Protein AF-A0A0H5QM61-F1 (afdb_monomer_lite)

pLDDT: mean 94.32, std 7.63, range [42.56, 98.75]

Sequence (145 aa):
MMSEKIDDTLKEKHGKEASVLNIGPAGEKKVLLAAIMNDKDRAAGRSGVGAVMGSKKLKAIVVKASRKKLDIIHDEEALKAANKRSMEILKANPVTGSGLRDLGTAVLVNIVNNIGCFPTNNWQGAYYPQGDDISGESQDLYASG

Radius of gyration: 20.35 Å; chains: 1; bounding box: 42×39×53 Å

Structure (mmCIF, N/CA/C/O backbone):
data_AF-A0A0H5QM61-F1
#
_entry.id   AF-A0A0H5QM61-F1
#
loop_
_atom_site.group_PDB
_atom_site.id
_atom_site.type_symbol
_atom_site.label_atom_id
_atom_site.label_alt_id
_atom_site.label_comp_id
_atom_site.label_asym_id
_atom_site.label_entity_id
_atom_site.label_seq_id
_atom_site.pdbx_PD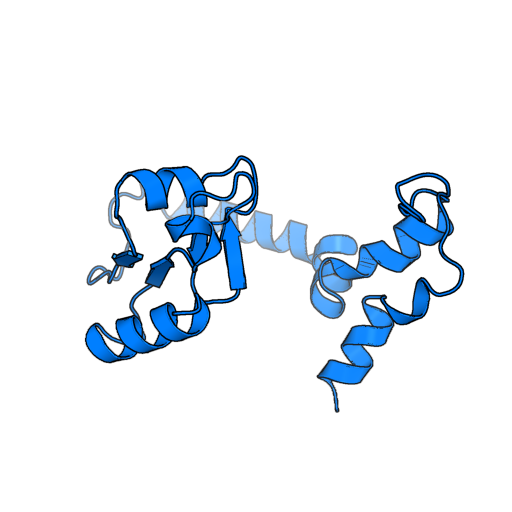B_ins_code
_atom_site.Cartn_x
_atom_site.Cartn_y
_atom_site.Cartn_z
_atom_site.occupancy
_atom_site.B_iso_or_equiv
_atom_site.auth_seq_id
_atom_site.auth_comp_id
_atom_site.auth_asym_id
_atom_site.auth_atom_id
_atom_site.pdbx_PDB_model_num
ATOM 1 N N . MET A 1 1 ? -12.567 17.221 0.878 1.00 89.44 1 MET A N 1
ATOM 2 C CA . MET A 1 1 ? -11.290 17.202 1.637 1.00 89.44 1 MET A CA 1
ATOM 3 C C . MET A 1 1 ? -10.461 16.006 1.185 1.00 89.44 1 MET A C 1
ATOM 5 O O . MET A 1 1 ? -11.065 14.966 0.933 1.00 89.44 1 MET A O 1
ATOM 9 N N . MET A 1 2 ? -9.139 16.156 1.034 1.00 96.75 2 MET A N 1
ATOM 10 C CA . MET A 1 2 ? -8.239 15.054 0.650 1.00 96.75 2 MET A CA 1
ATOM 11 C C . MET A 1 2 ? -8.047 14.049 1.787 1.00 96.75 2 MET A C 1
ATOM 13 O O . MET A 1 2 ? -8.236 14.413 2.947 1.00 96.75 2 MET A O 1
ATOM 17 N N . SER A 1 3 ? -7.689 12.809 1.431 1.00 96.19 3 SER A N 1
ATOM 18 C CA . SER A 1 3 ? -7.527 11.682 2.364 1.00 96.19 3 SER A CA 1
ATOM 19 C C . SER A 1 3 ? -6.605 12.010 3.538 1.00 96.19 3 SER A C 1
ATOM 21 O O . SER A 1 3 ? -7.003 11.888 4.691 1.00 96.19 3 SER A O 1
ATOM 23 N N . GLU A 1 4 ? -5.404 12.507 3.251 1.00 96.94 4 GLU A N 1
ATOM 24 C CA . GLU A 1 4 ? -4.389 12.816 4.266 1.00 96.94 4 GLU A CA 1
ATOM 25 C C . GLU A 1 4 ? -4.877 13.857 5.275 1.00 96.94 4 GLU A C 1
ATOM 27 O O . GLU A 1 4 ? -4.758 13.669 6.479 1.00 96.94 4 GLU A O 1
ATOM 32 N N . LYS A 1 5 ? -5.539 14.917 4.794 1.00 97.75 5 LYS A N 1
ATOM 33 C CA . LYS A 1 5 ? -6.101 15.950 5.670 1.00 97.75 5 LYS A CA 1
ATOM 34 C C . LYS A 1 5 ? -7.221 15.407 6.567 1.00 97.75 5 LYS A C 1
ATOM 36 O O . LYS A 1 5 ? -7.402 15.899 7.678 1.00 97.75 5 LYS A O 1
ATOM 41 N N . ILE A 1 6 ? -7.987 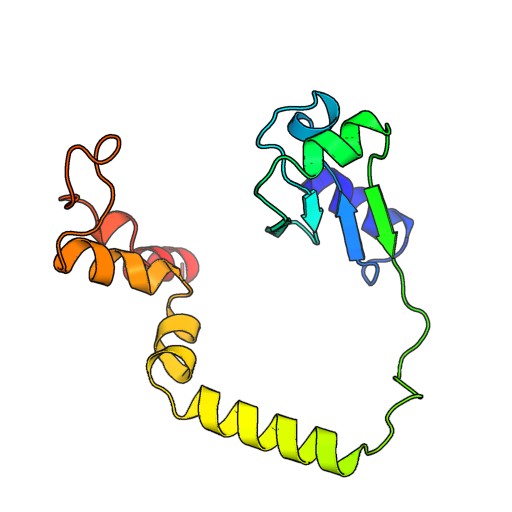14.417 6.097 1.00 97.62 6 ILE A N 1
ATOM 42 C CA . ILE A 1 6 ? -8.989 13.716 6.919 1.00 97.62 6 ILE A CA 1
ATOM 43 C C . ILE A 1 6 ? -8.302 12.902 8.012 1.00 97.62 6 ILE A C 1
ATOM 45 O O . ILE A 1 6 ? -8.753 12.958 9.153 1.00 97.62 6 ILE A O 1
ATOM 49 N N . ASP A 1 7 ? -7.229 12.191 7.666 1.00 97.62 7 ASP A N 1
ATOM 50 C CA . ASP A 1 7 ? -6.407 11.424 8.605 1.00 97.62 7 ASP A CA 1
ATOM 51 C C . ASP A 1 7 ? -5.895 12.318 9.744 1.00 97.62 7 ASP A C 1
ATOM 53 O O . ASP A 1 7 ? -6.207 12.066 10.909 1.00 97.62 7 ASP A O 1
ATOM 57 N N . ASP A 1 8 ? -5.240 13.431 9.396 1.00 97.69 8 ASP A N 1
ATOM 58 C CA . ASP A 1 8 ? -4.696 14.398 10.357 1.00 97.69 8 ASP A CA 1
ATOM 59 C C . ASP A 1 8 ? -5.784 14.992 11.254 1.00 97.69 8 ASP A C 1
ATOM 61 O O . ASP A 1 8 ? -5.691 14.924 12.479 1.00 97.69 8 ASP A O 1
ATOM 65 N N . THR A 1 9 ? -6.875 15.483 10.657 1.00 98.00 9 THR A N 1
ATOM 66 C CA . THR A 1 9 ? -7.986 16.094 11.407 1.00 98.00 9 THR A CA 1
ATOM 67 C C . THR A 1 9 ? -8.608 15.109 12.404 1.00 98.00 9 THR A C 1
ATOM 69 O O . THR A 1 9 ? -8.978 15.476 13.522 1.00 98.00 9 THR A O 1
ATOM 72 N N . LEU A 1 10 ? -8.766 13.841 12.012 1.00 98.00 10 LEU A N 1
ATOM 73 C CA . LEU A 1 10 ? -9.376 12.829 12.872 1.00 98.00 10 LEU A CA 1
ATOM 74 C C . LEU A 1 10 ? -8.417 12.357 13.969 1.00 98.00 10 LEU A C 1
ATOM 76 O O . LEU A 1 10 ? -8.871 12.145 15.095 1.00 98.00 10 LEU A O 1
ATOM 80 N N . LYS A 1 11 ? -7.112 12.259 13.695 1.00 97.44 11 LYS A N 1
ATOM 81 C CA . LYS A 1 11 ? -6.094 11.964 14.716 1.00 97.44 11 LYS A CA 1
ATOM 82 C C . LYS A 1 11 ? -5.915 13.108 15.711 1.00 97.44 11 LYS A C 1
ATOM 84 O O . LYS A 1 11 ? -5.802 12.851 16.905 1.00 97.44 11 LYS A O 1
ATOM 89 N N . GLU A 1 12 ? -5.970 14.362 15.273 1.00 97.62 12 GLU A N 1
ATOM 90 C CA . GLU A 1 12 ? -5.982 15.521 16.178 1.00 97.62 12 GLU A CA 1
ATOM 91 C C . GLU A 1 12 ? -7.182 15.480 17.130 1.00 97.62 12 GLU A C 1
ATOM 93 O O . GLU A 1 12 ? -7.047 15.737 18.325 1.00 97.62 12 GLU A O 1
ATOM 98 N N . LYS A 1 13 ? -8.355 15.092 16.618 1.00 97.62 13 LYS A N 1
ATOM 99 C CA . LYS A 1 13 ? -9.590 15.024 17.404 1.00 97.62 13 LYS A CA 1
ATOM 100 C C . LYS A 1 13 ? -9.663 13.818 18.347 1.00 97.62 13 LYS A C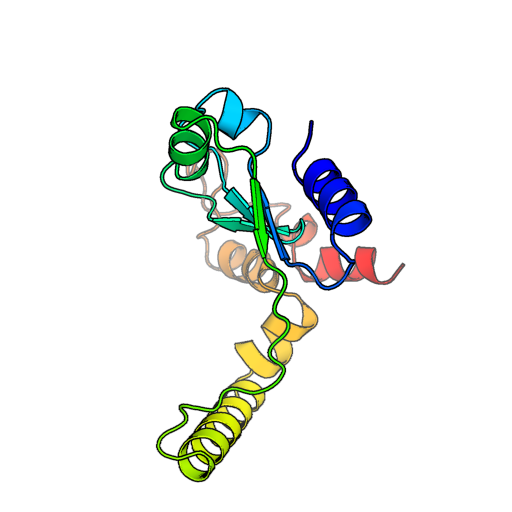 1
ATOM 102 O O . LYS A 1 13 ? -10.235 13.930 19.429 1.00 97.62 13 LYS A O 1
ATOM 107 N N . HIS A 1 14 ? -9.160 12.655 17.932 1.00 96.62 14 HIS A N 1
ATOM 108 C CA . HIS A 1 14 ? -9.382 11.381 18.633 1.00 96.62 14 HIS A CA 1
ATOM 109 C C . HIS A 1 14 ? -8.120 10.788 19.293 1.00 96.62 14 HIS A C 1
ATOM 111 O O . HIS A 1 14 ? -8.220 9.835 20.077 1.00 96.62 14 HIS A O 1
ATOM 117 N N . GLY A 1 15 ? -6.953 11.386 19.050 1.00 95.94 15 GLY A N 1
ATOM 118 C CA . GLY A 1 15 ? -5.646 10.952 19.542 1.00 95.94 15 GLY A CA 1
ATOM 119 C C . GLY A 1 15 ? -4.747 10.457 18.409 1.00 95.94 15 GLY A C 1
ATOM 120 O O . GLY A 1 15 ? -5.209 9.794 17.478 1.00 95.94 15 GLY A O 1
ATOM 121 N N . LYS A 1 16 ? -3.448 10.761 18.503 1.00 94.25 16 LYS A N 1
ATOM 122 C CA . LYS A 1 16 ? -2.436 10.391 17.495 1.00 94.25 16 LYS A CA 1
ATOM 123 C C . LYS A 1 16 ? -2.261 8.875 17.347 1.00 94.25 16 LYS A C 1
ATOM 125 O O . LYS A 1 16 ? -1.783 8.415 16.320 1.00 94.25 16 LYS A O 1
ATOM 130 N N . GLU A 1 17 ? -2.644 8.118 18.368 1.00 93.31 17 GLU A N 1
ATOM 131 C CA . GLU A 1 17 ? -2.632 6.657 18.420 1.00 93.31 17 GLU A CA 1
ATOM 132 C C . GLU A 1 17 ? -3.838 5.996 17.732 1.00 93.31 17 GLU A C 1
ATOM 134 O O . GLU A 1 17 ? -3.903 4.769 17.663 1.00 93.31 17 GLU A O 1
ATOM 139 N N . ALA A 1 18 ? -4.822 6.776 17.277 1.00 96.38 18 ALA A N 1
ATOM 140 C CA . ALA A 1 18 ? -5.941 6.239 16.519 1.00 96.38 18 ALA A CA 1
ATOM 141 C C . ALA A 1 18 ? -5.505 5.895 15.088 1.00 96.38 18 ALA A C 1
ATOM 143 O O . ALA A 1 18 ? -4.791 6.668 14.455 1.00 96.38 18 ALA A O 1
ATOM 144 N N . SER A 1 19 ? -6.002 4.783 14.551 1.00 97.19 19 SER A N 1
ATOM 145 C CA . SER A 1 19 ? -5.914 4.473 13.122 1.00 97.19 19 SER A CA 1
ATOM 146 C C . SER A 1 19 ? -7.161 4.972 12.407 1.00 97.19 19 SER A C 1
ATOM 148 O O . SER A 1 19 ? -8.283 4.841 12.912 1.00 97.19 19 SER A O 1
ATOM 150 N N . VAL A 1 20 ? -6.973 5.531 11.214 1.00 98.31 20 VAL A N 1
ATOM 151 C CA . VAL A 1 20 ? -8.064 6.101 10.419 1.00 98.31 20 VAL A CA 1
ATOM 152 C C . VAL A 1 20 ? -8.140 5.392 9.075 1.00 98.31 20 VAL A C 1
ATOM 154 O O . VAL A 1 20 ? -7.156 5.306 8.349 1.00 98.31 20 VAL A O 1
ATOM 157 N N . LEU A 1 21 ? -9.330 4.903 8.733 1.00 98.44 21 LEU A N 1
ATOM 158 C CA . LEU A 1 21 ? -9.715 4.477 7.387 1.00 98.44 21 LEU A CA 1
ATOM 159 C C . LEU A 1 21 ? -10.602 5.565 6.797 1.00 98.44 21 LEU A C 1
ATOM 161 O O . LEU A 1 21 ? -11.580 5.954 7.433 1.00 98.44 21 LEU A O 1
ATOM 165 N N . ASN A 1 22 ? -10.319 6.060 5.598 1.00 98.69 22 ASN A N 1
ATOM 166 C CA . ASN A 1 22 ? -11.129 7.114 4.998 1.00 98.69 22 ASN A CA 1
ATOM 167 C C . ASN A 1 22 ? -11.189 7.040 3.467 1.00 98.69 22 ASN A C 1
ATOM 169 O O . ASN A 1 22 ? -10.432 6.318 2.819 1.00 98.69 22 ASN A O 1
ATOM 173 N N . ILE A 1 23 ? -12.116 7.807 2.892 1.00 98.75 23 ILE A N 1
ATOM 174 C CA . ILE A 1 23 ? -12.211 8.026 1.447 1.00 98.75 23 ILE A CA 1
ATOM 175 C C . ILE A 1 23 ? -11.994 9.497 1.099 1.00 98.75 23 ILE A C 1
ATOM 177 O O . ILE A 1 23 ? -12.510 10.393 1.767 1.00 98.75 23 ILE A O 1
ATOM 181 N N . GLY A 1 24 ? -11.289 9.758 -0.002 1.00 98.19 24 GLY A N 1
ATOM 182 C CA . GLY A 1 24 ? -11.175 11.089 -0.602 1.00 98.19 24 GLY A CA 1
ATOM 183 C C . GLY A 1 24 ? -12.360 11.454 -1.517 1.00 98.19 24 GLY A C 1
ATOM 184 O O . GLY A 1 24 ? -13.361 10.732 -1.568 1.00 98.19 24 GLY A O 1
ATOM 185 N N . PRO A 1 25 ? -12.242 12.544 -2.301 1.00 98.50 25 PRO A N 1
ATOM 186 C CA . PRO A 1 25 ? -13.286 12.983 -3.233 1.00 98.50 25 PRO A CA 1
ATOM 187 C C . PRO A 1 25 ? -13.685 11.926 -4.274 1.00 98.50 25 PRO A C 1
ATOM 189 O O . PRO A 1 25 ? -14.837 11.883 -4.699 1.00 98.50 25 PRO A O 1
ATOM 192 N N . ALA A 1 26 ? -12.757 11.047 -4.672 1.00 98.50 26 ALA A N 1
ATOM 193 C CA . ALA A 1 26 ? -13.046 9.946 -5.592 1.00 98.50 26 ALA A CA 1
ATOM 194 C C . ALA A 1 26 ? -14.087 8.968 -5.017 1.00 98.50 26 ALA A C 1
ATOM 196 O O . ALA A 1 26 ? -15.005 8.564 -5.729 1.00 98.50 26 ALA A O 1
ATOM 197 N N . GLY A 1 27 ? -13.986 8.635 -3.724 1.00 98.62 27 GLY A N 1
ATOM 198 C CA . GLY A 1 27 ? -14.971 7.791 -3.046 1.00 98.62 27 GLY A CA 1
ATOM 199 C C . GLY A 1 27 ? -16.318 8.496 -2.900 1.00 98.62 27 GLY A C 1
ATOM 200 O O . GLY A 1 27 ? -17.343 7.916 -3.243 1.00 98.62 27 GLY A O 1
ATOM 201 N N . GLU A 1 28 ? -16.325 9.775 -2.499 1.00 98.62 28 GLU A N 1
ATOM 202 C CA . GLU A 1 28 ? -17.551 10.594 -2.397 1.00 98.62 28 GLU A CA 1
ATOM 203 C C . GLU A 1 28 ? -18.322 10.657 -3.725 1.00 98.62 28 GLU A C 1
ATOM 205 O O . GLU A 1 28 ? -19.548 10.549 -3.753 1.00 98.62 28 GLU A O 1
ATOM 210 N N . LYS A 1 29 ? -17.592 10.787 -4.840 1.00 98.56 29 LYS A N 1
ATOM 211 C CA . LYS A 1 29 ? -18.144 10.817 -6.202 1.00 98.56 29 LYS A CA 1
ATOM 212 C C . LYS A 1 29 ? -18.360 9.429 -6.813 1.00 98.56 29 LYS A C 1
ATOM 214 O O . LYS A 1 29 ? -18.790 9.347 -7.959 1.00 98.56 29 LYS A O 1
ATOM 219 N N . LYS A 1 30 ? -18.106 8.348 -6.066 1.00 98.38 30 LYS A N 1
ATOM 220 C CA . LYS A 1 30 ? -18.286 6.949 -6.496 1.00 98.38 30 LYS A CA 1
ATOM 221 C C . LYS A 1 30 ? -17.506 6.593 -7.772 1.00 98.38 30 LYS A C 1
ATOM 223 O O . LYS A 1 30 ? -17.997 5.847 -8.615 1.00 98.38 30 LYS A O 1
ATOM 228 N N . VAL A 1 31 ? -16.288 7.116 -7.918 1.00 98.56 31 VAL A N 1
ATOM 229 C CA . VAL A 1 31 ? -15.381 6.724 -9.009 1.00 98.56 31 VAL A CA 1
ATOM 230 C C . VAL A 1 31 ? -15.079 5.229 -8.887 1.00 98.56 31 VAL A C 1
ATOM 232 O O . VAL A 1 31 ? -14.666 4.781 -7.825 1.00 98.56 31 VAL A O 1
ATOM 235 N N . LEU A 1 32 ? -15.241 4.454 -9.963 1.00 98.06 32 LEU A N 1
ATOM 236 C CA . LEU A 1 32 ? -15.154 2.981 -9.924 1.00 98.06 32 LEU A CA 1
ATOM 237 C C . LEU A 1 32 ? -13.785 2.431 -9.483 1.00 98.06 32 LEU A C 1
ATOM 239 O O . LEU A 1 32 ? -13.686 1.279 -9.075 1.00 98.06 32 LEU A O 1
ATOM 243 N N . LEU A 1 33 ? -12.740 3.258 -9.537 1.00 97.94 33 LEU A N 1
ATOM 244 C CA . LEU A 1 33 ? -11.382 2.944 -9.086 1.00 97.94 33 LEU A CA 1
ATOM 245 C C . LEU A 1 33 ? -11.030 3.610 -7.742 1.00 97.94 33 LEU A C 1
ATOM 247 O O . LEU A 1 33 ? -9.863 3.681 -7.376 1.00 97.94 33 LEU A O 1
ATOM 251 N N . ALA A 1 34 ? -12.013 4.143 -7.010 1.00 98.38 34 ALA A N 1
ATOM 252 C CA . ALA A 1 34 ? -11.765 4.799 -5.732 1.00 98.38 34 ALA A CA 1
ATOM 253 C C . ALA A 1 34 ? -11.272 3.807 -4.668 1.00 98.38 34 ALA A C 1
ATOM 255 O O . ALA A 1 34 ? -11.885 2.760 -4.438 1.00 98.38 34 ALA A O 1
ATOM 256 N N . ALA A 1 35 ? -10.203 4.200 -3.978 1.00 98.38 35 ALA A N 1
ATOM 257 C CA . ALA A 1 35 ? -9.597 3.473 -2.872 1.00 98.38 35 ALA A CA 1
ATOM 258 C C . ALA A 1 35 ? -10.218 3.844 -1.516 1.00 98.38 35 ALA A C 1
ATOM 260 O O . ALA A 1 35 ? -10.786 4.929 -1.353 1.00 98.38 35 ALA A O 1
ATOM 261 N N . ILE A 1 36 ? -10.043 2.959 -0.534 1.00 98.75 36 ILE A N 1
ATOM 262 C CA . ILE A 1 36 ? -10.049 3.331 0.888 1.00 98.75 36 ILE A CA 1
ATOM 263 C C . ILE A 1 36 ? -8.589 3.496 1.305 1.00 98.75 36 ILE A C 1
ATOM 265 O O . ILE A 1 36 ? -7.781 2.593 1.078 1.00 98.75 36 ILE A O 1
ATOM 269 N N . MET A 1 37 ? -8.267 4.638 1.903 1.00 98.56 37 MET A N 1
ATOM 270 C CA . MET A 1 37 ? -6.930 4.956 2.397 1.00 98.56 37 MET A CA 1
ATOM 271 C C . MET A 1 37 ? -6.873 4.756 3.910 1.00 98.56 37 MET A C 1
ATOM 273 O O . MET A 1 37 ? -7.850 5.034 4.610 1.00 98.56 37 MET A O 1
ATOM 277 N N . ASN A 1 38 ? -5.735 4.297 4.412 1.00 97.88 38 ASN A N 1
ATOM 278 C CA . ASN A 1 38 ? -5.468 4.104 5.827 1.00 97.88 38 ASN A CA 1
ATOM 279 C C . ASN A 1 38 ? -4.132 4.731 6.207 1.00 97.88 38 ASN A C 1
ATOM 281 O O . ASN A 1 38 ? -3.141 4.504 5.521 1.00 97.88 38 ASN A O 1
ATOM 285 N N . ASP A 1 39 ? -4.125 5.502 7.296 1.00 94.06 39 ASP A N 1
ATOM 286 C CA . ASP A 1 39 ? -2.910 6.079 7.878 1.00 94.06 39 ASP A CA 1
ATOM 287 C C . ASP A 1 39 ? -2.043 6.800 6.828 1.00 94.06 39 ASP A C 1
ATOM 289 O O . ASP A 1 39 ? -0.822 6.711 6.820 1.00 94.06 39 ASP A O 1
ATOM 293 N N . LYS A 1 40 ? -2.731 7.557 5.959 1.00 92.69 40 LYS A N 1
ATOM 294 C CA . LYS A 1 40 ? -2.234 8.322 4.798 1.00 92.69 40 LYS A CA 1
ATOM 295 C C . LYS A 1 40 ? -1.816 7.499 3.577 1.00 92.69 40 LYS A C 1
ATOM 297 O O . LYS A 1 40 ? -2.302 7.803 2.488 1.00 92.69 40 LYS A O 1
ATOM 302 N N . ASP A 1 41 ? -0.977 6.481 3.732 1.00 93.06 41 ASP A N 1
ATOM 303 C CA . ASP A 1 41 ? -0.247 5.856 2.615 1.00 93.06 41 ASP A CA 1
ATOM 304 C C . ASP A 1 41 ? -0.670 4.412 2.284 1.00 93.06 41 ASP A C 1
ATOM 306 O O . ASP A 1 41 ? -0.414 3.920 1.180 1.00 93.06 41 ASP A O 1
ATOM 310 N N . ARG A 1 42 ? -1.377 3.720 3.185 1.00 97.06 42 ARG A N 1
ATOM 311 C CA . ARG A 1 42 ? -1.893 2.371 2.925 1.00 97.06 42 ARG A CA 1
ATOM 312 C C . ARG A 1 42 ? -3.189 2.449 2.129 1.00 97.06 42 ARG A C 1
ATOM 314 O O . ARG A 1 42 ? -4.091 3.211 2.466 1.00 97.06 42 ARG A O 1
ATOM 321 N N . ALA A 1 43 ? -3.326 1.615 1.100 1.00 97.75 43 ALA A N 1
ATOM 322 C CA . ALA A 1 43 ? -4.491 1.640 0.221 1.00 97.75 43 ALA A CA 1
ATOM 323 C C . ALA A 1 43 ? -5.125 0.256 0.043 1.00 97.75 43 ALA A C 1
ATOM 325 O O . ALA A 1 43 ? -4.509 -0.667 -0.491 1.00 97.75 43 ALA A O 1
ATOM 326 N N . ALA A 1 44 ? -6.416 0.145 0.357 1.00 98.06 44 ALA A N 1
ATOM 327 C CA . ALA A 1 44 ? -7.285 -0.840 -0.280 1.00 98.06 44 ALA A CA 1
ATOM 328 C C . ALA A 1 44 ? -7.714 -0.257 -1.638 1.00 98.06 44 ALA A C 1
ATOM 330 O O . ALA A 1 44 ? -8.744 0.410 -1.757 1.00 98.06 44 ALA A O 1
ATOM 331 N N . GLY A 1 45 ? -6.833 -0.406 -2.633 1.00 96.56 45 GLY A N 1
ATOM 332 C CA . GLY A 1 45 ? -6.809 0.457 -3.821 1.00 96.56 45 GLY A CA 1
ATOM 333 C C . GLY A 1 45 ? -7.602 -0.000 -5.048 1.00 96.56 45 GLY A C 1
ATOM 334 O O . GLY A 1 45 ? -7.761 0.778 -5.981 1.00 96.56 45 GLY A O 1
ATOM 335 N N . ARG A 1 46 ? -8.075 -1.251 -5.100 1.00 97.31 46 ARG A N 1
ATOM 336 C CA . ARG A 1 46 ? -8.702 -1.834 -6.305 1.00 97.31 46 ARG A CA 1
ATOM 337 C C . ARG A 1 46 ? -10.169 -2.200 -6.061 1.00 97.31 46 ARG A C 1
ATOM 339 O O . ARG A 1 46 ? -10.691 -2.017 -4.965 1.00 97.31 46 ARG A O 1
ATOM 346 N N . SER A 1 47 ? -10.838 -2.650 -7.126 1.00 97.50 47 SER A N 1
ATOM 347 C CA . SER A 1 47 ? -12.237 -3.120 -7.144 1.00 97.50 47 SER A CA 1
ATOM 348 C C . SER A 1 47 ? -13.299 -2.127 -6.643 1.00 97.50 47 SER A C 1
ATOM 350 O O . SER A 1 47 ? -14.407 -2.536 -6.312 1.00 97.50 47 SER A O 1
ATOM 352 N N . GLY A 1 48 ? -12.988 -0.828 -6.585 1.00 97.94 48 GLY A N 1
ATOM 353 C CA . GLY A 1 48 ? -13.967 0.219 -6.274 1.00 97.94 48 GLY A CA 1
ATOM 354 C C . GLY A 1 48 ? -14.472 0.226 -4.832 1.00 97.94 48 GLY A C 1
ATOM 355 O O . GLY A 1 48 ? -15.546 0.765 -4.560 1.00 97.94 48 GLY A O 1
ATOM 356 N N . VAL A 1 49 ? -13.720 -0.343 -3.888 1.00 98.56 49 VAL A N 1
ATOM 357 C CA . VAL A 1 49 ? -14.134 -0.419 -2.474 1.00 98.56 49 VAL A CA 1
ATOM 358 C C . VAL A 1 49 ? -14.389 0.964 -1.855 1.00 98.56 49 VAL A C 1
ATOM 360 O O . VAL A 1 49 ? -15.320 1.126 -1.065 1.00 98.56 49 VAL A O 1
ATOM 363 N N . GLY A 1 50 ? -13.658 1.998 -2.286 1.00 98.62 50 GLY A N 1
ATOM 364 C CA . GLY A 1 50 ? -13.902 3.383 -1.878 1.00 98.62 50 GLY A CA 1
ATOM 365 C C . GLY A 1 50 ? -15.212 3.959 -2.424 1.00 98.62 50 GLY A C 1
ATOM 366 O O . GLY A 1 50 ? -15.876 4.738 -1.739 1.00 98.62 50 GLY A O 1
ATOM 367 N N . ALA A 1 51 ? -15.642 3.544 -3.621 1.00 98.75 51 ALA A N 1
ATOM 368 C CA . ALA A 1 51 ? -16.937 3.939 -4.178 1.00 98.75 51 ALA A CA 1
ATOM 369 C C . ALA A 1 51 ? -18.095 3.303 -3.408 1.00 98.75 51 ALA A C 1
ATOM 371 O O . ALA A 1 51 ? -19.104 3.962 -3.154 1.00 98.75 51 ALA A O 1
ATOM 372 N N . VAL A 1 52 ? -17.937 2.045 -2.983 1.00 98.69 52 VAL A N 1
ATOM 373 C CA . VAL A 1 52 ? -18.916 1.367 -2.123 1.00 98.69 52 VAL A CA 1
ATOM 374 C C . VAL A 1 52 ? -19.054 2.105 -0.791 1.00 98.69 52 VAL A C 1
ATOM 376 O O . VAL A 1 52 ? -20.175 2.421 -0.391 1.00 98.69 52 VAL A O 1
ATOM 379 N N . MET A 1 53 ? -17.944 2.453 -0.135 1.00 98.75 53 MET A N 1
ATOM 380 C CA . MET A 1 53 ? -17.958 3.230 1.111 1.00 98.75 53 MET A CA 1
ATOM 381 C C . MET A 1 53 ? -18.637 4.601 0.925 1.00 98.75 53 MET A C 1
ATOM 383 O O . MET A 1 53 ? -19.516 4.971 1.709 1.00 98.75 53 MET A O 1
ATOM 387 N N . GLY A 1 54 ? -18.331 5.306 -0.169 1.00 98.75 54 GLY A N 1
ATOM 388 C CA . GLY A 1 54 ? -18.959 6.587 -0.502 1.00 98.75 54 GLY A CA 1
ATOM 389 C C . GLY A 1 54 ? -20.450 6.487 -0.830 1.00 98.75 54 GLY A C 1
ATOM 390 O O . GLY A 1 54 ? -21.226 7.348 -0.418 1.00 98.75 54 GLY A O 1
ATOM 391 N N . SER A 1 55 ? -20.895 5.404 -1.477 1.00 98.69 55 SER A N 1
ATOM 392 C CA . SER A 1 55 ? -22.322 5.155 -1.751 1.00 98.69 55 SER A CA 1
ATOM 393 C C . SER A 1 55 ? -23.166 5.049 -0.477 1.00 98.69 55 SER A C 1
ATOM 395 O O . SER A 1 55 ? -24.346 5.397 -0.481 1.00 98.69 55 SER A O 1
ATOM 397 N N . LYS A 1 56 ? -22.539 4.637 0.631 1.00 98.69 56 LYS A N 1
ATOM 398 C CA . LYS A 1 56 ? -23.150 4.545 1.962 1.00 98.69 56 LYS A CA 1
ATOM 399 C C . LYS A 1 56 ? -23.041 5.845 2.762 1.00 98.69 56 LYS A C 1
ATOM 401 O O . LYS A 1 56 ? -23.408 5.861 3.931 1.00 98.69 56 LYS A O 1
ATOM 406 N N . LYS A 1 57 ? -22.535 6.927 2.155 1.00 98.44 57 LYS A N 1
ATOM 407 C CA . LYS A 1 57 ? -22.258 8.216 2.811 1.00 98.44 57 LYS A CA 1
ATOM 408 C C . LYS A 1 57 ? -21.331 8.084 4.031 1.00 98.44 57 LYS A C 1
ATOM 410 O O . LYS A 1 57 ? -21.396 8.895 4.950 1.00 98.44 57 LYS A O 1
ATOM 415 N N . LEU A 1 58 ? -20.454 7.076 4.040 1.00 98.75 58 LEU A N 1
ATOM 416 C CA . LEU A 1 58 ? -19.498 6.850 5.119 1.00 98.75 58 LEU A CA 1
ATOM 417 C C . LEU A 1 58 ? -18.164 7.511 4.770 1.00 98.75 58 LEU A C 1
ATOM 419 O O . LEU A 1 58 ? -17.490 7.095 3.833 1.00 98.75 58 LEU A O 1
ATOM 423 N N . LYS A 1 59 ? -17.775 8.549 5.516 1.00 98.38 59 LYS A N 1
ATOM 424 C CA . LYS A 1 59 ? -16.561 9.322 5.215 1.00 98.38 59 LYS A CA 1
ATOM 425 C C . LYS A 1 59 ? -15.282 8.676 5.745 1.00 98.38 59 LYS A C 1
ATOM 427 O O . LYS A 1 59 ? -14.261 8.681 5.058 1.00 98.38 59 LYS A O 1
ATOM 432 N N . ALA A 1 60 ? -15.340 8.159 6.966 1.00 98.56 60 ALA A N 1
ATOM 433 C CA . ALA A 1 60 ? -14.204 7.568 7.652 1.00 98.56 60 ALA A CA 1
ATOM 434 C C . ALA A 1 60 ? -14.663 6.612 8.759 1.00 98.56 60 ALA A C 1
ATOM 436 O O . ALA A 1 60 ? -15.788 6.713 9.247 1.00 98.56 60 ALA A O 1
ATOM 437 N N . ILE A 1 61 ? -13.765 5.720 9.165 1.00 98.44 61 ILE A N 1
ATOM 438 C CA . ILE A 1 61 ? -13.844 4.905 10.375 1.00 98.44 61 ILE A CA 1
ATOM 439 C C . ILE A 1 61 ? -12.584 5.215 11.183 1.00 98.44 61 ILE A C 1
ATOM 441 O O . ILE A 1 61 ? -11.477 5.135 10.654 1.00 98.44 61 ILE A O 1
ATOM 445 N N . VAL A 1 62 ? -12.755 5.576 12.453 1.00 98.25 62 VAL A N 1
ATOM 446 C CA . VAL A 1 62 ? -11.651 5.853 13.380 1.00 98.25 62 VAL A CA 1
ATOM 447 C C . VAL A 1 62 ? -11.648 4.772 14.444 1.00 98.25 62 VAL A C 1
ATOM 449 O O . VAL A 1 62 ? -12.670 4.540 15.090 1.00 98.25 62 VAL A O 1
ATOM 452 N N . VAL A 1 63 ? -10.507 4.116 14.629 1.00 97.31 63 VAL A N 1
ATOM 453 C CA . VAL A 1 63 ? -10.345 3.054 15.620 1.00 97.31 63 VAL A CA 1
ATOM 454 C C . VAL A 1 63 ? -9.227 3.435 16.575 1.00 97.31 63 VAL A C 1
ATOM 456 O O . VAL A 1 63 ? -8.100 3.686 16.163 1.00 97.31 63 VAL A O 1
ATOM 459 N N . LYS A 1 64 ? -9.540 3.444 17.870 1.00 95.25 64 LYS A N 1
ATOM 460 C CA . LYS A 1 64 ? -8.574 3.629 18.952 1.00 95.25 64 LYS A CA 1
ATOM 461 C C . LYS A 1 64 ? -8.689 2.455 19.908 1.00 95.25 64 LYS A C 1
ATOM 463 O O . LYS A 1 64 ? -9.711 2.287 20.571 1.00 95.25 64 LYS A O 1
ATOM 468 N N . ALA A 1 65 ? -7.649 1.635 19.967 1.00 90.75 65 ALA A N 1
ATOM 469 C CA . ALA A 1 65 ? -7.604 0.510 20.885 1.00 90.75 65 ALA A CA 1
ATOM 470 C C 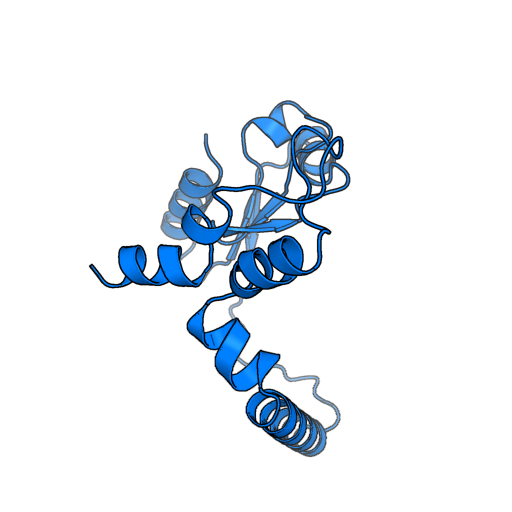. ALA A 1 65 ? -7.141 0.984 22.271 1.00 90.75 65 ALA A C 1
ATOM 472 O O . ALA A 1 65 ? -6.060 1.547 22.417 1.00 90.75 65 ALA A O 1
ATOM 473 N N . SER A 1 66 ? -7.942 0.733 23.306 1.00 88.62 66 SER A N 1
ATOM 474 C CA . SER A 1 66 ? -7.518 0.889 24.709 1.00 88.62 66 SER A CA 1
ATOM 475 C C . SER A 1 66 ? -6.753 -0.335 25.222 1.00 88.62 66 SER A C 1
ATOM 477 O O . SER A 1 66 ? -6.002 -0.270 26.196 1.00 88.62 66 SER A O 1
ATOM 479 N N . ARG A 1 67 ? -6.944 -1.472 24.554 1.00 87.62 67 ARG A N 1
ATOM 480 C CA . ARG A 1 67 ? -6.387 -2.767 24.913 1.00 87.62 67 ARG A CA 1
ATOM 481 C C . ARG A 1 67 ? -4.938 -2.891 24.439 1.00 87.62 67 ARG A C 1
ATOM 483 O O . ARG A 1 67 ? -4.663 -2.755 23.253 1.00 87.62 67 ARG A O 1
ATOM 490 N N . LYS A 1 68 ? -4.024 -3.200 25.368 1.00 83.50 68 LYS A N 1
ATOM 491 C CA . LYS A 1 68 ? -2.569 -3.264 25.110 1.00 83.50 68 LYS A CA 1
ATOM 492 C C . LYS A 1 68 ? -2.013 -4.667 24.859 1.00 83.50 68 LYS A C 1
ATOM 494 O O . LYS A 1 68 ? -0.878 -4.790 24.414 1.00 83.50 68 LYS A O 1
ATOM 499 N N . LYS A 1 69 ? -2.768 -5.721 25.180 1.00 83.25 69 LYS A N 1
ATOM 500 C CA . LYS A 1 69 ? -2.348 -7.118 24.999 1.00 83.25 69 LYS A CA 1
ATOM 501 C C . LYS A 1 69 ? -3.491 -7.962 24.457 1.00 83.25 69 LYS A C 1
ATOM 503 O O . LYS A 1 69 ? -4.647 -7.767 24.839 1.00 83.25 69 LYS A O 1
ATOM 508 N N . LEU A 1 70 ? -3.157 -8.906 23.586 1.00 84.12 70 LEU A N 1
ATOM 509 C CA . LEU A 1 70 ? -4.052 -9.996 23.221 1.00 84.12 70 LEU A CA 1
ATOM 510 C C . LEU A 1 70 ? -4.069 -10.997 24.395 1.00 84.12 70 LEU A C 1
ATOM 512 O O . LEU A 1 70 ? -3.025 -11.291 24.958 1.00 84.12 70 LEU A O 1
ATOM 516 N N . ASP A 1 71 ? -5.254 -11.442 24.805 1.00 79.12 71 ASP A N 1
ATOM 517 C CA . ASP A 1 71 ? -5.525 -12.311 25.968 1.00 79.12 71 ASP A CA 1
ATOM 518 C C . ASP A 1 71 ? -6.118 -13.662 25.534 1.00 79.12 71 ASP A C 1
ATOM 520 O O . ASP A 1 71 ? -6.262 -14.564 26.349 1.00 79.12 71 ASP A O 1
ATOM 524 N N . ILE A 1 72 ? -6.392 -13.822 24.233 1.00 84.62 72 ILE A N 1
ATOM 525 C CA . ILE A 1 72 ? -6.898 -15.051 23.615 1.00 84.62 72 ILE A CA 1
ATOM 526 C C . ILE A 1 72 ? -5.804 -15.633 22.714 1.00 84.62 72 ILE A C 1
ATOM 528 O O . ILE A 1 72 ? -5.967 -15.754 21.501 1.00 84.62 72 ILE A O 1
ATOM 532 N N . ILE A 1 73 ? -4.642 -15.925 23.295 1.00 91.06 73 ILE A N 1
ATOM 533 C CA . ILE A 1 73 ? -3.578 -16.667 22.614 1.00 91.06 73 ILE A CA 1
ATOM 534 C C . ILE A 1 73 ? -3.570 -18.065 23.222 1.00 91.06 73 ILE A C 1
ATOM 536 O O . ILE A 1 73 ? -3.267 -18.216 24.399 1.00 91.06 73 ILE A O 1
ATOM 540 N N . HIS A 1 74 ? -3.938 -19.073 22.427 1.00 92.88 74 HIS A N 1
ATOM 541 C CA . HIS A 1 74 ? -4.008 -20.462 22.893 1.00 92.88 74 HIS A CA 1
ATOM 542 C C . HIS A 1 74 ? -2.638 -20.987 23.348 1.00 92.88 74 HIS A C 1
ATOM 544 O O . HIS A 1 74 ? -2.542 -21.651 24.373 1.00 92.88 74 HIS A O 1
ATOM 550 N N . ASP A 1 75 ? -1.586 -20.679 22.585 1.00 95.06 75 ASP A N 1
ATOM 551 C CA . ASP A 1 75 ? -0.212 -21.081 22.884 1.00 95.06 75 ASP A CA 1
ATOM 552 C C . ASP A 1 75 ? 0.754 -19.938 22.532 1.00 95.06 75 ASP A C 1
ATOM 554 O O . ASP A 1 75 ? 1.076 -19.687 21.366 1.00 95.06 75 ASP A O 1
ATOM 558 N N . GLU A 1 76 ? 1.157 -19.183 23.554 1.00 93.25 76 GLU A N 1
ATOM 559 C CA . GLU A 1 76 ? 2.022 -18.011 23.398 1.00 93.25 76 GLU A CA 1
ATOM 560 C C . GLU A 1 76 ? 3.458 -18.398 23.021 1.00 93.25 76 GLU A C 1
ATOM 562 O O . GLU A 1 76 ? 4.101 -17.701 22.230 1.00 93.25 76 GLU A O 1
ATOM 567 N N . GLU A 1 77 ? 3.954 -19.523 23.532 1.00 95.81 77 GLU A N 1
ATOM 568 C CA . GLU A 1 77 ? 5.316 -19.982 23.264 1.00 95.81 77 GLU A CA 1
ATOM 569 C C . GLU A 1 77 ? 5.441 -20.518 21.837 1.00 95.81 77 GLU A C 1
ATOM 571 O O . GLU A 1 77 ? 6.390 -20.165 21.130 1.00 95.81 77 GLU A O 1
ATOM 576 N N . ALA A 1 78 ? 4.441 -21.259 21.350 1.00 96.81 78 ALA A N 1
ATOM 577 C CA . ALA A 1 78 ? 4.385 -21.664 19.948 1.00 96.81 78 ALA A CA 1
ATOM 578 C C . ALA A 1 78 ? 4.319 -20.452 19.005 1.00 96.81 78 ALA A C 1
ATOM 580 O O . ALA A 1 78 ? 5.021 -20.423 17.989 1.00 96.81 78 ALA A O 1
ATOM 581 N N . LEU A 1 79 ? 3.534 -19.421 19.344 1.00 95.75 79 LEU A N 1
ATOM 582 C CA . LEU A 1 79 ? 3.459 -18.192 18.549 1.00 95.75 79 LEU A CA 1
ATOM 583 C C . LEU A 1 79 ? 4.809 -17.461 18.505 1.00 95.75 79 LEU A C 1
ATOM 585 O O . LEU A 1 79 ? 5.254 -17.054 17.428 1.00 95.75 79 LEU A O 1
ATOM 589 N N . LYS A 1 80 ? 5.483 -17.313 19.653 1.00 95.81 80 LYS A N 1
ATOM 590 C CA . LYS A 1 80 ? 6.823 -16.709 19.727 1.00 95.81 80 LYS A CA 1
ATOM 591 C C . LYS A 1 80 ? 7.837 -17.501 18.906 1.00 95.81 80 LYS A C 1
ATOM 593 O O . LYS A 1 80 ? 8.598 -16.900 18.145 1.00 95.81 80 LYS A O 1
ATOM 598 N N . ALA A 1 81 ? 7.825 -18.830 19.009 1.00 98.06 81 ALA A N 1
ATOM 599 C CA . ALA A 1 81 ? 8.710 -19.702 18.243 1.00 98.06 81 ALA A CA 1
ATOM 600 C C . ALA A 1 81 ? 8.467 -19.578 16.728 1.00 98.06 81 ALA A C 1
ATOM 602 O O . ALA A 1 81 ? 9.419 -19.426 15.958 1.00 98.06 81 ALA A O 1
ATOM 603 N N . ALA A 1 82 ? 7.203 -19.568 16.294 1.00 97.69 82 ALA A N 1
ATOM 604 C CA . ALA A 1 82 ? 6.829 -19.400 14.891 1.00 97.69 82 ALA A CA 1
ATOM 605 C C . ALA A 1 82 ? 7.227 -18.021 14.341 1.00 97.69 82 ALA A C 1
ATOM 607 O O . ALA A 1 82 ? 7.756 -17.929 13.229 1.00 97.69 82 ALA A O 1
ATOM 608 N N . ASN A 1 83 ? 7.024 -16.955 15.122 1.00 97.25 83 ASN A N 1
ATOM 609 C CA . ASN A 1 83 ? 7.447 -15.606 14.754 1.00 97.25 83 ASN A CA 1
ATOM 610 C C . ASN A 1 83 ? 8.971 -15.542 14.593 1.00 97.25 83 ASN A C 1
ATOM 612 O O . ASN A 1 83 ? 9.452 -15.146 13.532 1.00 97.25 83 ASN A O 1
ATOM 616 N N . LYS A 1 84 ? 9.727 -16.023 15.590 1.00 98.38 84 LYS A N 1
ATOM 617 C CA . LYS A 1 84 ? 11.194 -16.051 15.541 1.00 98.38 84 LYS A CA 1
ATOM 618 C C . LYS A 1 84 ? 11.699 -16.769 14.288 1.00 98.38 84 LYS A C 1
ATOM 620 O O . LYS A 1 84 ? 12.483 -16.191 13.538 1.00 98.38 84 LYS A O 1
ATOM 625 N N . ARG A 1 85 ? 11.184 -17.972 14.012 1.00 98.25 85 ARG A N 1
ATOM 626 C CA . ARG A 1 85 ? 11.537 -18.745 12.813 1.00 98.25 85 ARG A CA 1
ATOM 627 C C . ARG A 1 85 ? 11.213 -17.989 11.522 1.00 98.25 85 ARG A C 1
ATOM 629 O O . ARG A 1 85 ? 12.022 -17.972 10.600 1.00 98.25 85 ARG A O 1
ATOM 636 N N . SER A 1 86 ? 10.043 -17.356 11.446 1.00 98.00 86 SER A N 1
ATOM 637 C CA . SER A 1 86 ? 9.636 -16.578 10.267 1.00 98.00 86 SER A CA 1
ATOM 638 C C . SER A 1 86 ? 10.578 -15.398 10.032 1.00 98.00 86 SER A C 1
ATOM 640 O O . SER A 1 86 ? 11.021 -15.172 8.909 1.00 98.00 86 SER A O 1
ATOM 642 N N . MET A 1 87 ? 10.948 -14.685 11.097 1.00 97.62 87 MET A N 1
ATOM 643 C CA . MET A 1 87 ? 11.884 -13.565 11.017 1.00 97.62 87 MET A CA 1
ATOM 644 C C . MET A 1 87 ? 13.293 -14.005 10.611 1.00 97.62 87 MET A C 1
ATOM 646 O O . MET A 1 87 ? 13.951 -13.287 9.863 1.00 97.62 87 MET A O 1
ATOM 650 N N . GLU A 1 88 ? 13.762 -15.169 11.064 1.00 97.69 88 GLU A N 1
ATOM 651 C CA . GLU A 1 88 ? 15.043 -15.744 10.630 1.00 97.69 88 GLU A CA 1
ATOM 652 C C . GLU A 1 88 ? 15.036 -16.062 9.127 1.00 97.69 88 GLU A C 1
ATOM 654 O O . GLU A 1 88 ? 15.961 -15.667 8.419 1.00 97.69 88 GLU A O 1
ATOM 659 N N . ILE A 1 89 ? 13.963 -16.682 8.618 1.00 97.44 89 ILE A N 1
ATOM 660 C CA . ILE A 1 89 ? 13.800 -16.979 7.183 1.00 97.44 89 ILE A CA 1
ATOM 661 C C . ILE A 1 89 ? 13.781 -15.689 6.352 1.00 97.44 89 ILE A C 1
ATOM 663 O O . ILE A 1 89 ? 14.482 -15.597 5.344 1.00 97.44 89 ILE A O 1
ATOM 667 N N . LEU A 1 90 ? 13.012 -14.682 6.779 1.00 96.94 90 LEU A N 1
ATOM 668 C CA . LEU A 1 90 ? 12.911 -13.403 6.072 1.00 96.94 90 LEU A CA 1
ATOM 669 C C . LEU A 1 90 ? 14.248 -12.652 6.038 1.00 96.94 90 LEU A C 1
ATOM 671 O O . LEU A 1 90 ? 14.579 -12.050 5.020 1.00 96.94 90 LEU A O 1
ATOM 675 N N . LYS A 1 91 ? 15.027 -12.701 7.125 1.00 95.50 91 LYS A N 1
ATOM 676 C CA . LYS A 1 91 ? 16.354 -12.071 7.193 1.00 95.50 91 LYS A CA 1
ATOM 677 C C . LYS A 1 91 ? 17.396 -12.790 6.340 1.00 95.50 91 LYS A C 1
ATOM 679 O O . LYS A 1 91 ? 18.257 -12.132 5.772 1.00 95.50 91 LYS A O 1
ATOM 684 N N . ALA A 1 92 ? 17.336 -14.119 6.269 1.00 96.50 92 ALA A N 1
ATOM 685 C CA . ALA A 1 92 ? 18.287 -14.918 5.500 1.00 96.50 92 ALA A CA 1
ATOM 686 C C . ALA A 1 92 ? 18.051 -14.847 3.979 1.00 96.50 92 ALA A C 1
ATOM 688 O O . ALA A 1 92 ? 18.949 -15.160 3.201 1.00 96.50 92 ALA A O 1
ATOM 689 N N . ASN A 1 93 ? 16.850 -14.462 3.541 1.00 95.81 93 ASN A N 1
ATOM 690 C CA . ASN A 1 93 ? 16.512 -14.349 2.127 1.00 95.81 93 ASN A CA 1
ATOM 691 C C . ASN A 1 93 ? 17.002 -13.002 1.544 1.00 95.81 93 ASN A C 1
ATOM 693 O O . ASN A 1 93 ? 16.616 -11.956 2.062 1.00 95.81 93 ASN A O 1
ATOM 697 N N . PRO A 1 94 ? 17.779 -12.985 0.442 1.00 93.12 94 PRO A N 1
ATOM 698 C CA . PRO A 1 94 ? 18.305 -11.743 -0.139 1.00 93.12 94 PRO A CA 1
ATOM 699 C C . PRO A 1 94 ? 17.235 -10.744 -0.611 1.00 93.12 94 PRO A C 1
ATOM 701 O O . PRO A 1 94 ? 17.439 -9.537 -0.554 1.00 93.12 94 PRO A O 1
ATOM 704 N N . VAL A 1 95 ? 16.065 -11.209 -1.056 1.00 93.31 95 VAL A N 1
ATOM 705 C CA . VAL A 1 95 ? 14.982 -10.322 -1.508 1.00 93.31 95 VAL A CA 1
ATOM 706 C C . VAL A 1 95 ? 14.333 -9.623 -0.317 1.00 93.31 95 VAL A C 1
ATOM 708 O O . VAL A 1 95 ? 14.169 -8.407 -0.334 1.00 93.31 95 VAL A O 1
ATOM 711 N N . THR A 1 96 ? 13.967 -10.363 0.731 1.00 92.75 96 THR A N 1
ATOM 712 C CA . THR A 1 96 ? 13.262 -9.791 1.892 1.00 92.75 96 THR A CA 1
ATOM 713 C C . THR A 1 96 ? 14.194 -9.195 2.949 1.00 92.75 96 THR A C 1
ATOM 715 O O . THR A 1 96 ? 13.754 -8.355 3.729 1.00 92.75 96 THR A O 1
ATOM 718 N N . GLY A 1 97 ? 15.459 -9.621 2.993 1.00 92.00 97 GLY A N 1
ATOM 719 C CA . GLY A 1 97 ? 16.458 -9.204 3.979 1.00 92.00 97 GLY A CA 1
ATOM 720 C C . GLY A 1 97 ? 17.300 -7.995 3.563 1.00 92.00 97 GLY A C 1
ATOM 721 O O . GLY A 1 97 ? 17.719 -7.240 4.441 1.00 92.00 97 GLY A O 1
ATOM 722 N N . SER A 1 98 ? 17.518 -7.787 2.258 1.00 90.75 98 SER A N 1
ATOM 723 C CA . SER A 1 98 ? 18.204 -6.603 1.720 1.00 90.75 98 SER A CA 1
ATOM 724 C C . SER A 1 98 ? 17.375 -5.888 0.656 1.00 90.75 98 SER A C 1
ATOM 726 O O . SER A 1 98 ? 16.925 -4.780 0.914 1.00 90.75 98 SER A O 1
ATOM 728 N N . GLY A 1 99 ? 17.063 -6.517 -0.483 1.00 91.56 99 GLY A N 1
ATOM 729 C CA . GLY A 1 99 ? 16.466 -5.827 -1.642 1.00 91.56 99 GLY A CA 1
ATOM 730 C C . GLY A 1 99 ? 15.221 -4.983 -1.326 1.00 91.56 99 GLY A C 1
ATOM 731 O O . GLY A 1 99 ? 15.210 -3.777 -1.554 1.00 91.56 99 GLY A O 1
ATOM 732 N N . LEU A 1 100 ? 14.185 -5.591 -0.738 1.00 92.75 100 LEU A N 1
ATOM 733 C CA . LEU A 1 100 ? 12.960 -4.883 -0.338 1.00 92.75 100 LEU A CA 1
ATOM 734 C C . LEU A 1 100 ? 13.164 -3.935 0.848 1.00 92.75 100 LEU A C 1
ATOM 736 O O . LEU A 1 100 ? 12.379 -3.005 1.017 1.00 92.75 100 LEU A O 1
ATOM 740 N N . ARG A 1 101 ? 14.161 -4.196 1.698 1.00 88.94 101 ARG A N 1
ATOM 741 C CA . ARG A 1 101 ? 14.455 -3.361 2.866 1.00 88.94 101 ARG A CA 1
ATOM 742 C C . ARG A 1 101 ? 15.120 -2.056 2.442 1.00 88.94 101 ARG A C 1
ATOM 744 O O . ARG A 1 101 ? 14.767 -1.013 2.977 1.00 88.94 101 ARG A O 1
ATOM 751 N N . ASP A 1 102 ? 16.059 -2.148 1.509 1.00 90.75 102 ASP A N 1
ATOM 752 C CA . ASP A 1 102 ? 16.909 -1.038 1.100 1.00 90.75 102 ASP A CA 1
ATOM 753 C C . ASP A 1 102 ? 16.211 -0.186 0.022 1.00 90.75 102 ASP A C 1
ATOM 755 O O . ASP A 1 102 ? 16.271 1.032 0.081 1.00 90.75 102 ASP A O 1
ATOM 759 N N . LEU A 1 103 ? 15.470 -0.802 -0.912 1.00 93.25 103 LEU A N 1
ATOM 760 C CA . LEU A 1 103 ? 14.898 -0.108 -2.083 1.00 93.25 103 LEU A CA 1
ATOM 761 C C . LEU A 1 103 ? 13.360 -0.168 -2.166 1.00 93.25 103 LEU A C 1
ATOM 763 O O . LEU A 1 103 ? 12.748 0.311 -3.126 1.00 93.25 103 LEU A O 1
ATOM 767 N N . GLY A 1 104 ? 12.700 -0.809 -1.198 1.00 92.62 104 GLY A N 1
ATOM 768 C CA . GLY A 1 104 ? 11.258 -1.045 -1.248 1.00 92.62 104 GLY A CA 1
ATOM 769 C C . GLY A 1 104 ? 10.833 -1.914 -2.440 1.00 92.62 104 GLY A C 1
ATOM 770 O O . GLY A 1 104 ? 11.620 -2.636 -3.049 1.00 92.62 104 GLY A O 1
ATOM 771 N N . THR A 1 105 ? 9.548 -1.855 -2.807 1.00 94.25 105 THR A N 1
ATOM 772 C CA . THR A 1 105 ? 9.029 -2.588 -3.984 1.00 94.25 105 THR A CA 1
ATOM 773 C C . THR A 1 105 ? 9.591 -2.050 -5.307 1.00 94.25 105 THR A C 1
ATOM 775 O O . THR A 1 105 ? 9.585 -2.764 -6.309 1.00 94.25 105 THR A O 1
ATOM 778 N N . ALA A 1 106 ? 10.119 -0.821 -5.311 1.00 95.50 106 ALA A N 1
ATOM 779 C CA . ALA A 1 106 ? 10.697 -0.182 -6.490 1.00 95.50 106 ALA A CA 1
ATOM 780 C C . ALA A 1 106 ? 11.972 -0.878 -7.004 1.00 95.50 106 ALA A C 1
ATOM 782 O O . ALA A 1 106 ? 12.309 -0.701 -8.173 1.00 95.50 106 ALA A O 1
ATOM 783 N N . VAL A 1 107 ? 12.599 -1.768 -6.216 1.00 94.06 107 VAL A N 1
ATOM 784 C CA . VAL A 1 107 ? 13.663 -2.682 -6.690 1.00 94.06 107 VAL A CA 1
ATOM 785 C C . VAL A 1 107 ? 13.264 -3.470 -7.947 1.00 94.06 107 VAL A C 1
ATOM 787 O O . VAL A 1 107 ? 14.104 -3.866 -8.751 1.00 94.06 107 VAL A O 1
ATOM 790 N N . LEU A 1 108 ? 11.961 -3.699 -8.147 1.00 95.88 108 LEU A N 1
ATOM 791 C CA . LEU A 1 108 ? 11.453 -4.428 -9.304 1.00 95.88 108 LEU A CA 1
ATOM 792 C C . LEU A 1 108 ? 11.479 -3.622 -10.604 1.00 95.88 108 LEU A C 1
ATOM 794 O O . LEU A 1 108 ? 11.367 -4.241 -11.655 1.00 95.88 108 LEU A O 1
ATOM 798 N N . VAL A 1 109 ? 11.623 -2.293 -10.578 1.00 96.88 109 VAL A N 1
ATOM 799 C CA . VAL A 1 109 ? 11.614 -1.471 -11.802 1.00 96.88 109 VAL A CA 1
ATOM 800 C C . VAL A 1 109 ? 12.710 -1.933 -12.760 1.00 96.88 109 VAL A C 1
ATOM 802 O O . VAL A 1 109 ? 12.399 -2.372 -13.867 1.00 96.88 109 VAL A O 1
ATOM 805 N N . ASN A 1 110 ? 13.967 -1.942 -12.311 1.00 95.12 110 ASN A N 1
ATOM 806 C CA . ASN A 1 110 ? 15.099 -2.347 -13.143 1.00 95.12 110 ASN A CA 1
ATOM 807 C C . ASN A 1 110 ? 15.029 -3.831 -13.508 1.00 95.12 110 ASN A C 1
ATOM 809 O O . ASN A 1 110 ? 15.292 -4.195 -14.652 1.00 95.12 110 ASN A O 1
ATOM 813 N N . ILE A 1 111 ? 14.620 -4.695 -12.574 1.00 95.00 111 ILE A N 1
ATOM 814 C CA . ILE A 1 111 ? 14.481 -6.136 -12.830 1.00 95.00 111 ILE A CA 1
ATOM 815 C C . ILE A 1 111 ? 13.460 -6.383 -13.947 1.00 95.00 111 ILE A C 1
ATOM 817 O O . ILE A 1 111 ? 13.769 -7.052 -14.929 1.00 95.00 111 ILE A O 1
ATOM 821 N N . VAL A 1 112 ? 12.252 -5.828 -13.820 1.00 97.31 112 VAL A N 1
ATOM 822 C CA . VAL A 1 112 ? 11.148 -6.029 -14.770 1.00 97.31 112 VAL A CA 1
ATOM 823 C C . VAL A 1 112 ? 11.452 -5.377 -16.124 1.00 97.31 112 VAL A C 1
ATOM 825 O O . VAL A 1 112 ? 11.097 -5.940 -17.161 1.00 97.31 112 VAL A O 1
ATOM 828 N N . ASN A 1 113 ? 12.141 -4.233 -16.131 1.00 97.56 113 ASN A N 1
ATOM 829 C CA . ASN A 1 113 ? 12.582 -3.567 -17.355 1.00 97.56 113 ASN A CA 1
ATOM 830 C C . ASN A 1 113 ? 13.618 -4.402 -18.118 1.00 97.56 113 ASN A C 1
ATOM 832 O O . ASN A 1 113 ? 13.430 -4.676 -19.300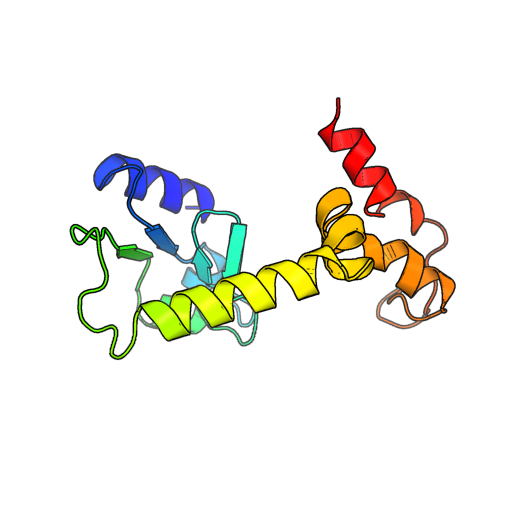 1.00 97.56 113 ASN A O 1
ATOM 836 N N . ASN A 1 114 ? 14.654 -4.899 -17.436 1.00 95.88 114 ASN A N 1
ATOM 837 C CA . ASN A 1 114 ? 15.732 -5.666 -18.069 1.00 95.88 114 ASN A CA 1
ATOM 838 C C . ASN A 1 114 ? 15.300 -7.051 -18.577 1.00 95.88 114 ASN A C 1
ATOM 840 O O . ASN A 1 114 ? 15.879 -7.548 -19.539 1.00 95.88 114 ASN A O 1
ATOM 844 N N . ILE A 1 115 ? 14.270 -7.670 -17.986 1.00 97.00 115 ILE A N 1
ATOM 845 C CA . ILE A 1 115 ? 13.703 -8.926 -18.516 1.00 97.00 115 ILE A CA 1
ATOM 846 C C . ILE A 1 115 ? 12.703 -8.706 -19.663 1.00 97.00 115 ILE A C 1
ATOM 848 O O . ILE A 1 115 ? 12.135 -9.678 -20.158 1.00 97.00 115 ILE A O 1
ATOM 852 N N . GLY A 1 116 ? 12.459 -7.455 -20.072 1.00 96.25 116 GLY A N 1
ATOM 853 C CA . GLY A 1 116 ? 11.528 -7.132 -21.151 1.00 96.25 116 GLY A CA 1
ATOM 854 C C . GLY A 1 116 ? 10.064 -7.371 -20.779 1.00 96.25 116 GLY A C 1
ATOM 855 O O . GLY A 1 116 ? 9.314 -7.911 -21.590 1.00 96.25 116 GLY A O 1
ATOM 856 N N . CYS A 1 117 ? 9.660 -7.003 -19.557 1.00 97.12 117 CYS A N 1
ATOM 857 C CA . CYS A 1 117 ? 8.287 -7.144 -19.051 1.00 97.12 117 CYS A CA 1
ATOM 858 C C . CYS A 1 117 ? 7.703 -5.835 -18.484 1.00 97.12 117 CYS A C 1
ATOM 860 O O . CYS A 1 117 ? 6.657 -5.865 -17.830 1.00 97.12 117 CYS A O 1
ATOM 862 N N . PHE A 1 118 ? 8.362 -4.689 -18.682 1.00 97.81 118 PHE A N 1
ATOM 863 C CA . PHE A 1 118 ? 7.937 -3.417 -18.097 1.00 97.81 118 PHE A CA 1
ATOM 864 C C . PHE A 1 118 ? 6.881 -2.729 -18.970 1.00 97.81 118 PHE A C 1
ATOM 866 O O . PHE A 1 118 ? 7.166 -2.427 -20.128 1.00 97.81 118 PHE A O 1
ATOM 873 N N . PRO A 1 119 ? 5.660 -2.474 -18.463 1.00 97.38 119 PRO A N 1
ATOM 874 C CA . PRO A 1 119 ? 4.572 -1.964 -19.293 1.00 97.38 119 PRO A CA 1
ATOM 875 C C . PRO A 1 119 ? 4.868 -0.561 -19.833 1.00 97.38 119 PRO A C 1
ATOM 877 O O . PRO A 1 119 ? 4.813 0.417 -19.089 1.00 97.38 119 PRO A O 1
ATOM 880 N N . THR A 1 120 ? 5.089 -0.444 -21.142 1.00 97.44 120 THR A N 1
ATOM 881 C CA . THR A 1 120 ? 5.384 0.840 -21.797 1.00 97.44 120 THR A CA 1
ATOM 882 C C . THR A 1 120 ? 4.305 1.172 -22.822 1.00 97.44 120 THR A C 1
ATOM 884 O O . THR A 1 120 ? 3.900 0.313 -23.606 1.00 97.44 120 THR A O 1
ATOM 887 N N . ASN A 1 121 ? 3.827 2.423 -22.828 1.00 96.31 121 ASN A N 1
ATOM 888 C CA . ASN A 1 121 ? 2.825 2.928 -23.779 1.00 96.31 121 ASN A CA 1
ATOM 889 C C . ASN A 1 121 ? 1.566 2.044 -23.864 1.00 96.31 121 ASN A C 1
ATOM 891 O O . ASN A 1 121 ? 1.188 1.581 -24.937 1.00 96.31 121 ASN A O 1
ATOM 895 N N . ASN A 1 122 ? 0.923 1.789 -22.716 1.00 96.50 122 ASN A N 1
ATOM 896 C CA . ASN A 1 122 ? -0.234 0.889 -22.606 1.00 96.50 122 ASN A CA 1
ATOM 897 C C . ASN A 1 122 ? 0.063 -0.525 -23.150 1.00 96.50 122 ASN A C 1
ATOM 899 O O . ASN A 1 122 ? -0.688 -1.051 -23.968 1.00 96.50 122 ASN A O 1
ATOM 903 N N . TRP A 1 123 ? 1.176 -1.117 -22.702 1.00 97.00 123 TRP A N 1
ATOM 904 C CA . TRP A 1 123 ? 1.638 -2.457 -23.098 1.00 97.00 123 TRP A CA 1
ATOM 905 C C . TRP A 1 123 ? 1.985 -2.634 -24.587 1.00 97.00 123 TRP A C 1
ATOM 907 O O . TRP A 1 123 ? 2.141 -3.761 -25.046 1.00 97.00 123 TRP A O 1
ATOM 917 N N . GLN A 1 124 ? 2.145 -1.551 -25.354 1.00 97.75 124 GLN A N 1
ATOM 918 C CA . GLN A 1 124 ? 2.671 -1.628 -26.727 1.00 97.75 124 GLN A CA 1
ATOM 919 C C . GLN A 1 124 ? 4.171 -1.954 -26.758 1.00 97.75 124 GLN A C 1
ATOM 921 O O . GLN A 1 124 ? 4.685 -2.417 -27.772 1.00 97.75 124 GLN A O 1
ATOM 926 N N . GLY A 1 125 ? 4.866 -1.716 -25.645 1.00 97.06 125 GLY A N 1
ATOM 927 C CA . GLY A 1 125 ? 6.238 -2.142 -25.418 1.00 97.06 125 GLY A CA 1
ATOM 928 C C . GLY A 1 125 ? 6.403 -2.785 -24.045 1.00 97.06 125 GLY A C 1
ATOM 929 O O . GLY A 1 125 ? 5.532 -2.671 -23.178 1.00 97.06 125 GLY A O 1
ATOM 930 N N . ALA A 1 126 ? 7.548 -3.440 -23.866 1.00 97.25 126 ALA A N 1
ATOM 931 C CA . ALA A 1 126 ? 7.904 -4.154 -22.641 1.00 97.25 126 ALA A CA 1
ATOM 932 C C . ALA A 1 126 ? 9.250 -3.691 -22.039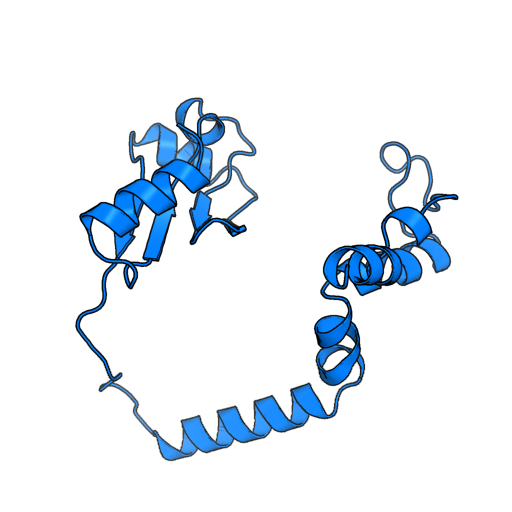 1.00 97.25 126 ALA A C 1
ATOM 934 O O . ALA A 1 126 ? 9.809 -4.335 -21.154 1.00 97.25 126 ALA A O 1
ATOM 935 N N . TYR A 1 127 ? 9.773 -2.577 -22.553 1.00 97.56 127 TYR A N 1
ATOM 936 C CA . TYR A 1 127 ? 10.998 -1.919 -22.116 1.00 97.56 127 TYR A CA 1
ATOM 937 C C . TYR A 1 127 ? 10.774 -0.407 -22.131 1.00 97.56 127 TYR A C 1
ATOM 939 O O . TYR A 1 127 ? 10.109 0.119 -23.031 1.00 97.56 127 TYR A O 1
ATOM 947 N N . TYR A 1 128 ? 11.307 0.295 -21.140 1.00 97.19 128 TYR A N 1
ATOM 948 C CA . TYR A 1 128 ? 11.300 1.748 -21.052 1.00 97.19 128 TYR A CA 1
ATOM 949 C C . TYR A 1 128 ? 12.750 2.251 -20.983 1.00 97.19 128 TYR A C 1
ATOM 951 O O . TYR A 1 128 ? 13.447 1.919 -20.021 1.00 97.19 128 TYR A O 1
ATOM 959 N N . PRO A 1 129 ? 13.231 3.029 -21.976 1.00 96.06 129 PRO A N 1
ATOM 960 C CA . PRO A 1 129 ? 14.627 3.472 -22.013 1.00 96.06 129 PRO A CA 1
ATOM 961 C C . PRO A 1 129 ? 15.070 4.273 -20.785 1.00 96.06 129 PRO A C 1
ATOM 963 O O . PRO A 1 129 ? 16.231 4.194 -20.411 1.00 96.06 129 PRO A O 1
ATOM 966 N N . GLN A 1 130 ? 14.150 4.996 -20.146 1.00 96.00 130 GLN A N 1
ATOM 967 C CA . GLN A 1 130 ? 14.384 5.770 -18.924 1.00 96.00 130 GLN A CA 1
ATOM 968 C C . GLN A 1 130 ? 13.879 5.044 -17.663 1.00 96.00 130 GLN A C 1
ATOM 970 O O . GLN A 1 130 ? 13.430 5.676 -16.709 1.00 96.00 130 GLN A O 1
ATOM 975 N N . GLY A 1 131 ? 13.880 3.705 -17.659 1.00 94.06 131 GLY A N 1
ATOM 976 C CA . GLY A 1 131 ? 13.457 2.913 -16.497 1.00 94.06 131 GLY A CA 1
ATOM 977 C C . GLY A 1 131 ? 14.282 3.201 -15.241 1.00 94.06 131 GLY A C 1
ATOM 978 O O . GLY A 1 131 ? 13.715 3.294 -14.153 1.00 94.06 131 GLY A O 1
ATOM 979 N N . ASP A 1 132 ? 15.585 3.432 -15.408 1.00 94.19 132 ASP A N 1
ATOM 980 C CA . ASP A 1 132 ? 16.507 3.714 -14.307 1.00 94.19 132 ASP A CA 1
ATOM 981 C C . ASP A 1 132 ? 16.126 4.999 -13.548 1.00 94.19 132 ASP A C 1
ATOM 983 O O . ASP A 1 132 ? 16.249 5.042 -12.323 1.00 94.19 132 ASP A O 1
ATOM 987 N N . ASP A 1 133 ? 15.562 6.007 -14.225 1.00 94.38 133 ASP A N 1
ATOM 988 C CA . ASP A 1 133 ? 15.158 7.294 -13.627 1.00 94.38 133 ASP A CA 1
ATOM 989 C C . ASP A 1 133 ? 14.021 7.145 -12.599 1.00 94.38 133 ASP A C 1
ATOM 991 O O . ASP A 1 133 ? 13.844 7.992 -11.725 1.00 94.38 133 ASP A O 1
ATOM 995 N N . ILE A 1 134 ? 13.240 6.063 -12.690 1.00 94.44 134 ILE A N 1
ATOM 996 C CA . ILE A 1 134 ? 12.113 5.766 -11.790 1.00 94.44 134 ILE A CA 1
ATOM 997 C C . ILE A 1 134 ? 12.364 4.536 -10.907 1.00 94.44 134 ILE A C 1
ATOM 999 O O . ILE A 1 134 ? 11.440 4.051 -10.247 1.00 94.44 134 ILE A O 1
ATOM 1003 N N . SER A 1 135 ? 13.599 4.033 -10.895 1.00 94.19 135 SER A N 1
ATOM 1004 C CA . SER A 1 135 ? 14.015 2.862 -10.123 1.00 94.19 135 SER A CA 1
ATOM 1005 C C . SER A 1 135 ? 14.069 3.114 -8.615 1.00 94.19 135 SER A C 1
ATOM 1007 O O . SER A 1 135 ? 14.038 4.258 -8.154 1.00 94.19 135 SER A O 1
ATOM 1009 N N . GLY A 1 136 ? 14.148 2.034 -7.830 1.00 92.19 136 GLY A N 1
ATOM 1010 C CA . GLY A 1 136 ? 14.354 2.145 -6.384 1.00 92.19 136 GLY A CA 1
ATOM 1011 C C . GLY A 1 136 ? 15.691 2.809 -6.049 1.00 92.19 136 GLY A C 1
ATOM 1012 O O . GLY A 1 136 ? 15.753 3.635 -5.148 1.00 92.19 136 GLY A O 1
ATOM 1013 N N . GLU A 1 137 ? 16.731 2.509 -6.824 1.00 91.44 137 GLU A N 1
ATOM 1014 C CA . GLU A 1 137 ? 18.076 3.065 -6.693 1.00 91.44 137 GLU A CA 1
ATOM 1015 C C . GLU A 1 137 ? 18.084 4.586 -6.900 1.00 91.44 137 GLU A C 1
ATOM 1017 O O . GLU A 1 137 ? 18.693 5.316 -6.120 1.00 91.44 137 GLU A O 1
ATOM 1022 N N . SER A 1 138 ? 17.349 5.085 -7.899 1.00 91.25 138 SER A N 1
ATOM 1023 C CA . SER A 1 138 ? 17.192 6.529 -8.114 1.00 91.25 138 SER A CA 1
ATOM 1024 C C . SER A 1 138 ? 16.379 7.200 -7.007 1.00 91.25 138 SER A C 1
ATOM 1026 O O . SER A 1 138 ? 16.700 8.312 -6.597 1.00 91.25 138 SER A O 1
ATOM 1028 N N . GLN A 1 139 ? 15.340 6.541 -6.488 1.00 85.25 139 GLN A N 1
ATOM 1029 C CA . GLN A 1 139 ? 14.520 7.089 -5.400 1.00 85.25 139 GLN A CA 1
ATOM 1030 C C . GLN A 1 139 ? 15.280 7.184 -4.070 1.00 85.25 139 GLN A C 1
ATOM 1032 O O . GLN A 1 139 ? 15.089 8.157 -3.340 1.00 85.25 139 GLN A O 1
ATOM 1037 N N . ASP A 1 140 ? 16.158 6.225 -3.768 1.00 80.19 140 ASP A N 1
ATOM 1038 C CA . ASP A 1 140 ? 16.979 6.235 -2.550 1.00 80.19 140 ASP A CA 1
ATOM 1039 C C . ASP A 1 140 ? 17.921 7.455 -2.498 1.00 80.19 140 ASP A C 1
ATOM 1041 O O . ASP A 1 140 ? 18.071 8.103 -1.458 1.00 80.19 140 ASP A O 1
ATOM 1045 N N . LEU A 1 141 ? 18.463 7.869 -3.650 1.00 72.56 141 LEU A N 1
ATOM 1046 C CA . LEU A 1 141 ? 19.271 9.091 -3.773 1.00 72.56 141 LEU A CA 1
ATOM 1047 C C . LEU A 1 141 ? 18.487 10.368 -3.424 1.00 72.56 141 LEU A C 1
ATOM 1049 O O . LEU A 1 141 ? 19.066 11.317 -2.902 1.00 72.56 141 LEU A O 1
ATOM 1053 N N . TYR A 1 142 ? 17.178 10.404 -3.689 1.00 69.06 142 TYR A N 1
ATOM 1054 C CA . TYR A 1 142 ? 16.324 11.542 -3.329 1.00 69.06 142 TYR A CA 1
ATOM 1055 C C . TYR A 1 142 ? 15.858 11.507 -1.871 1.00 69.06 142 TYR A C 1
ATOM 1057 O O . TYR A 1 142 ? 15.572 12.557 -1.306 1.00 69.06 142 TYR A O 1
ATOM 1065 N N . ALA A 1 143 ? 15.756 10.322 -1.265 1.00 61.62 143 ALA A N 1
ATOM 1066 C CA . ALA A 1 143 ? 15.352 10.162 0.133 1.00 61.62 143 ALA A CA 1
ATOM 1067 C C . ALA A 1 143 ? 16.493 10.438 1.132 1.00 61.62 143 ALA A C 1
ATOM 1069 O O . ALA A 1 143 ? 16.233 10.658 2.316 1.00 61.62 143 ALA A O 1
ATOM 1070 N N . SER A 1 144 ? 17.742 10.404 0.663 1.00 58.09 144 SER A N 1
ATOM 1071 C CA . SER A 1 144 ? 18.960 10.593 1.461 1.00 58.09 144 SER A CA 1
ATOM 1072 C C . SER A 1 144 ? 19.548 12.013 1.415 1.00 58.09 144 SER A C 1
ATOM 1074 O O . SER A 1 144 ? 20.528 12.272 2.120 1.00 58.09 144 SER A O 1
ATOM 1076 N N . GLY A 1 145 ? 18.959 12.928 0.635 1.00 42.56 145 GLY A N 1
ATOM 1077 C CA . GLY A 1 145 ? 19.302 14.360 0.588 1.00 42.56 145 GLY A CA 1
ATOM 1078 C C . GLY A 1 145 ? 18.311 15.234 1.346 1.00 42.56 145 GLY A C 1
ATOM 1079 O O . GLY A 1 145 ? 18.765 16.250 1.918 1.00 42.56 145 GLY A O 1
#

InterPro domains:
  IPR001203 Aldehyde ferredoxin oxidoreductase, C-terminal [PF01314] (83-139)
  IPR013983 Aldehyde ferredoxin oxidoreductase, N-terminal [PF02730] (5-65)
  IPR013983 Aldehyde ferredoxin oxidoreductase, N-terminal [SM00790] (1-67)
  IPR036021 Aldehyde ferredoxin oxidoreductase-like, C-terminal [SSF48310] (73-138)
  IPR036503 Aldehyde ferredoxin oxidoreductase, N-terminal domain superfamily [G3DSA:3.60.9.10] (1-69)
  IPR036503 Aldehyde ferredoxin oxidoreductase, N-terminal domain superfamily [SSF56228] (7-67)
  IPR051919 Tungsten-dependent aldehyde ferredoxin oxidoreductase [PTHR30038] (4-138)

Organism: NCBI:txid198431

Foldseek 3Di:
DAPVVVQVVVCVVPPVQKKKWFWGPCLLVQPQQTWTDIPHPDTPGGRSVSVVCNVVVHGMDIDHDPDDDDPPDPDPVVVVVVVVVVVVVLCVDCCNNPVCVQQNPLQCLVVQQVVFQCQDPNNPGSHDPCSVCSGSVVVSVVVVD

Secondary structure (DSSP, 8-state):
--HHHHHHHHHHHH-TT-EEEE--HHHHTT-TTPPEEETTTEEE-STTHHHHHHHTT--EEEE-----S----S-HHHHHHHHHHHHHHHHHSHIIIIIHHHHGGGGHHHHHHHTT---BTTTTBS--TT-GGGSHHHHHHHH--